Protein AF-A0A6G3ZRT0-F1 (afdb_monomer_lite)

Structure (mmCIF, N/CA/C/O backbone):
data_AF-A0A6G3ZRT0-F1
#
_entry.id   AF-A0A6G3ZRT0-F1
#
loop_
_atom_site.group_PDB
_atom_site.id
_atom_site.type_symbol
_atom_site.label_atom_id
_atom_site.label_alt_id
_atom_site.label_comp_id
_atom_site.label_asym_id
_atom_site.label_entity_id
_atom_site.label_seq_id
_atom_site.pdbx_PDB_ins_code
_atom_site.Cartn_x
_atom_site.Cartn_y
_atom_site.Cartn_z
_atom_site.occupancy
_atom_site.B_iso_or_equiv
_atom_site.auth_seq_id
_atom_site.auth_comp_id
_atom_site.auth_asym_id
_atom_site.auth_atom_id
_atom_site.pdbx_PDB_model_num
ATOM 1 N N . MET A 1 1 ? 12.211 -19.211 -20.580 1.00 50.47 1 MET A N 1
ATOM 2 C CA . MET A 1 1 ? 11.392 -18.268 -19.786 1.00 50.47 1 MET A CA 1
ATOM 3 C C . MET A 1 1 ? 12.109 -16.931 -19.785 1.00 50.47 1 MET A C 1
ATOM 5 O O . MET A 1 1 ? 13.283 -16.923 -19.439 1.00 50.47 1 MET A O 1
ATOM 9 N N . SER A 1 2 ? 11.483 -15.839 -20.235 1.00 54.81 2 SER A N 1
ATOM 10 C CA . SER A 1 2 ? 12.131 -14.523 -20.151 1.00 54.81 2 SER A CA 1
ATOM 11 C C . SER A 1 2 ? 12.051 -13.989 -18.718 1.00 54.81 2 SER A C 1
ATOM 13 O O . SER A 1 2 ? 11.064 -14.231 -18.024 1.00 54.81 2 SER A O 1
ATOM 15 N N . VAL A 1 3 ? 13.074 -13.249 -18.285 1.00 58.28 3 VAL A N 1
ATOM 16 C CA . VAL A 1 3 ? 13.159 -12.614 -16.952 1.00 58.28 3 VAL A CA 1
ATOM 17 C C . VAL A 1 3 ? 11.893 -11.804 -16.627 1.00 58.28 3 VAL A C 1
ATOM 19 O O . VAL A 1 3 ? 11.397 -11.826 -15.504 1.00 58.28 3 VAL A O 1
ATOM 22 N N . TYR A 1 4 ? 11.295 -11.186 -17.648 1.00 54.50 4 TYR A N 1
ATOM 23 C CA . TYR A 1 4 ? 10.030 -10.458 -17.561 1.00 54.50 4 TYR A CA 1
ATOM 24 C C . TYR A 1 4 ? 8.848 -11.324 -17.082 1.00 54.50 4 TYR A C 1
ATOM 26 O O . TYR A 1 4 ? 8.085 -10.911 -16.209 1.00 54.50 4 TYR A O 1
ATOM 34 N N . HIS A 1 5 ? 8.707 -12.549 -17.601 1.00 55.81 5 HIS A N 1
ATOM 35 C CA . HIS A 1 5 ? 7.620 -13.451 -17.196 1.00 55.81 5 HIS A CA 1
ATOM 36 C C . HIS A 1 5 ? 7.785 -13.918 -15.747 1.00 55.81 5 HIS A C 1
ATOM 38 O O . HIS A 1 5 ? 6.809 -13.981 -15.002 1.00 55.81 5 HIS A O 1
ATOM 44 N N . GLN A 1 6 ? 9.025 -14.169 -15.323 1.00 60.38 6 GLN A N 1
ATOM 45 C CA . GLN A 1 6 ? 9.326 -14.596 -13.959 1.00 60.38 6 GLN A CA 1
ATOM 46 C C . GLN A 1 6 ? 9.046 -13.485 -12.933 1.00 60.38 6 GLN A C 1
ATOM 48 O O . GLN A 1 6 ? 8.475 -13.750 -11.874 1.00 60.38 6 GLN A O 1
ATOM 53 N N . ASN A 1 7 ? 9.355 -12.229 -13.272 1.00 64.56 7 ASN A N 1
ATOM 54 C CA . ASN A 1 7 ? 9.045 -11.073 -12.427 1.00 64.56 7 ASN A CA 1
ATOM 55 C C . ASN A 1 7 ? 7.534 -10.849 -12.287 1.00 64.56 7 ASN A C 1
ATOM 57 O O . ASN A 1 7 ? 7.042 -10.623 -11.180 1.00 64.56 7 ASN A O 1
ATOM 61 N N . LYS A 1 8 ? 6.777 -10.999 -13.381 1.00 66.81 8 LYS A N 1
ATOM 62 C CA . LYS A 1 8 ? 5.315 -10.871 -13.367 1.00 66.81 8 LYS A CA 1
ATOM 63 C C . LYS A 1 8 ? 4.640 -11.944 -12.508 1.00 66.81 8 LYS A C 1
ATOM 65 O O . LYS A 1 8 ? 3.752 -11.630 -11.720 1.00 66.81 8 LYS A O 1
ATOM 70 N N . GLU A 1 9 ? 5.067 -13.202 -12.613 1.00 68.56 9 GLU A N 1
ATOM 71 C CA . GLU A 1 9 ? 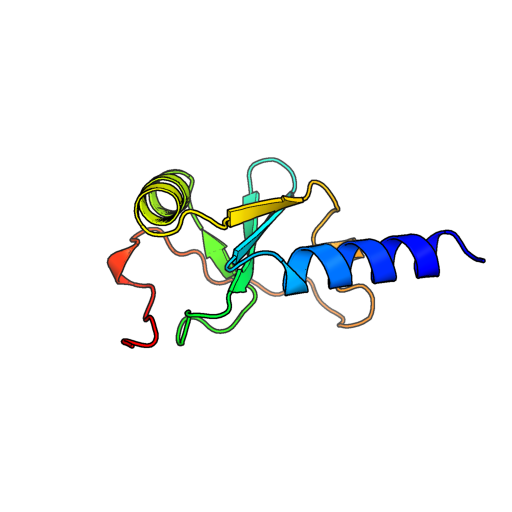4.527 -14.288 -11.784 1.00 68.56 9 GLU A CA 1
ATOM 72 C C . GLU A 1 9 ? 4.828 -14.101 -10.295 1.00 68.56 9 GLU A C 1
ATOM 74 O O . GLU A 1 9 ? 3.966 -14.347 -9.449 1.00 68.56 9 GLU A O 1
ATOM 79 N N . ASN A 1 10 ? 6.037 -13.648 -9.959 1.00 71.50 10 ASN A N 1
ATOM 80 C CA . ASN A 1 10 ? 6.408 -13.351 -8.578 1.00 71.50 10 ASN A CA 1
ATOM 81 C C . ASN A 1 10 ? 5.583 -12.188 -8.014 1.00 71.50 10 ASN A C 1
ATOM 83 O O . ASN A 1 10 ? 5.090 -12.276 -6.888 1.00 71.50 10 ASN A O 1
ATOM 87 N N . HIS A 1 11 ? 5.351 -11.148 -8.817 1.00 70.06 11 HIS A N 1
ATOM 88 C CA . HIS A 1 11 ? 4.499 -10.027 -8.436 1.00 70.06 11 HIS A CA 1
ATOM 89 C C . HIS A 1 11 ? 3.043 -10.458 -8.198 1.00 70.06 11 HIS A C 1
ATOM 91 O O . HIS A 1 11 ? 2.450 -10.118 -7.175 1.00 70.06 11 HIS A O 1
ATOM 97 N N . LEU A 1 12 ? 2.485 -11.293 -9.081 1.00 72.38 12 LEU A N 1
ATOM 98 C CA . LEU A 1 12 ? 1.148 -11.861 -8.898 1.00 72.38 12 LEU A CA 1
ATOM 99 C C . LEU A 1 12 ? 1.058 -12.687 -7.610 1.00 72.38 12 LEU A C 1
ATOM 101 O O . LEU A 1 12 ? 0.124 -12.509 -6.832 1.00 72.38 12 LEU A O 1
ATOM 105 N N . LYS A 1 13 ? 2.044 -13.549 -7.329 1.00 76.56 13 LYS A N 1
ATOM 106 C CA . LYS A 1 13 ? 2.091 -14.329 -6.077 1.00 76.56 13 LYS A CA 1
ATOM 107 C C . LYS A 1 13 ? 2.100 -13.429 -4.838 1.00 76.56 13 LYS A C 1
ATOM 109 O O . LYS A 1 13 ? 1.433 -13.759 -3.857 1.00 76.56 13 LYS A O 1
ATOM 114 N N . MET A 1 14 ? 2.814 -12.305 -4.886 1.00 78.44 14 MET A N 1
ATOM 115 C CA . MET A 1 14 ? 2.859 -11.320 -3.804 1.00 78.44 14 MET A CA 1
ATOM 116 C C . MET A 1 14 ? 1.497 -10.638 -3.600 1.00 78.44 14 MET A C 1
ATOM 118 O O . MET A 1 14 ? 1.014 -10.572 -2.471 1.00 78.44 14 MET A O 1
ATOM 122 N N . ILE A 1 15 ? 0.825 -10.227 -4.681 1.00 79.94 15 ILE A N 1
ATOM 123 C CA . ILE A 1 15 ? -0.544 -9.681 -4.636 1.00 79.94 15 ILE A CA 1
ATOM 124 C C . ILE A 1 15 ? -1.532 -10.694 -4.040 1.00 79.94 15 ILE A C 1
ATOM 126 O O . ILE A 1 15 ? -2.345 -10.358 -3.181 1.00 79.94 15 ILE A O 1
ATOM 130 N N . TYR A 1 16 ? -1.466 -11.960 -4.459 1.00 75.75 16 TYR A N 1
ATOM 131 C CA . TYR A 1 16 ? -2.406 -12.974 -3.979 1.00 75.75 16 TYR A CA 1
ATOM 132 C C . TYR A 1 16 ? -2.255 -13.262 -2.482 1.00 75.75 16 TYR A C 1
ATOM 134 O O . TYR A 1 16 ? -3.265 -13.449 -1.796 1.00 75.75 16 TYR A O 1
ATOM 142 N N . ARG A 1 17 ? -1.025 -13.282 -1.959 1.00 82.75 17 ARG A N 1
ATOM 143 C CA . ARG A 1 17 ? -0.743 -13.635 -0.557 1.00 82.75 17 ARG A CA 1
ATOM 144 C C . ARG A 1 17 ? -1.018 -12.498 0.422 1.00 82.75 17 ARG A C 1
ATOM 146 O O . ARG A 1 17 ? -1.476 -12.763 1.533 1.00 82.75 17 ARG A O 1
ATOM 153 N N . ASN A 1 18 ? -0.797 -11.259 -0.002 1.00 85.75 18 ASN A N 1
ATOM 154 C CA . ASN A 1 18 ? -0.871 -10.098 0.875 1.00 85.75 18 ASN A CA 1
ATOM 155 C C . ASN A 1 18 ? -2.221 -9.383 0.772 1.00 85.75 18 ASN A C 1
ATOM 157 O O . ASN A 1 18 ? -2.945 -9.512 -0.215 1.00 85.75 18 ASN A O 1
ATOM 161 N N . ASN A 1 19 ? -2.607 -8.681 1.832 1.00 87.75 19 ASN A N 1
ATOM 162 C CA . ASN A 1 19 ? -3.768 -7.794 1.811 1.00 87.75 19 ASN A CA 1
ATOM 163 C C . ASN A 1 19 ? -3.411 -6.452 1.185 1.00 87.75 19 ASN A C 1
ATOM 165 O O . ASN A 1 19 ? -4.269 -5.848 0.547 1.00 87.75 19 ASN A O 1
ATOM 169 N N . VAL A 1 20 ? -2.160 -6.021 1.356 1.00 90.06 20 VAL A N 1
ATOM 170 C CA . VAL A 1 20 ? -1.626 -4.766 0.834 1.00 90.06 20 VAL A CA 1
ATOM 171 C C . VAL A 1 20 ? -0.226 -5.016 0.284 1.00 90.06 20 VAL A C 1
ATOM 173 O O . VAL A 1 20 ? 0.565 -5.727 0.902 1.00 90.06 20 VAL A O 1
ATOM 176 N N . VAL A 1 21 ? 0.078 -4.432 -0.872 1.00 90.50 21 VAL A N 1
ATOM 177 C CA . VAL A 1 21 ? 1.435 -4.398 -1.427 1.00 90.50 21 VAL A CA 1
ATOM 178 C C . VAL A 1 21 ? 1.825 -2.949 -1.650 1.00 90.50 21 VAL A C 1
ATOM 180 O O . VAL A 1 21 ? 1.084 -2.189 -2.283 1.00 90.50 21 VAL A O 1
ATOM 183 N N . ILE A 1 22 ? 3.004 -2.593 -1.152 1.00 91.19 22 ILE A N 1
ATOM 184 C CA . ILE A 1 22 ? 3.573 -1.255 -1.257 1.00 91.19 22 ILE A CA 1
ATOM 185 C C . ILE A 1 22 ? 4.854 -1.336 -2.078 1.00 91.19 22 ILE A C 1
ATOM 187 O O . ILE A 1 22 ? 5.766 -2.088 -1.747 1.00 91.19 22 ILE A O 1
ATOM 191 N N . ALA A 1 23 ? 4.927 -0.566 -3.155 1.00 90.69 23 ALA A N 1
ATOM 192 C CA . ALA A 1 23 ? 6.156 -0.341 -3.893 1.00 90.69 23 ALA A CA 1
ATOM 193 C C . ALA A 1 23 ? 6.938 0.797 -3.235 1.00 90.69 23 ALA A C 1
ATOM 195 O O . ALA A 1 23 ? 6.416 1.901 -3.067 1.00 90.69 23 ALA A O 1
ATOM 196 N N . LYS A 1 24 ? 8.187 0.522 -2.862 1.00 89.81 24 LYS A N 1
ATOM 197 C CA . LYS A 1 24 ? 9.127 1.526 -2.375 1.00 89.81 24 LYS A CA 1
ATOM 198 C C . LYS A 1 24 ? 9.992 2.002 -3.539 1.00 89.81 24 LYS A C 1
ATOM 200 O O . LYS A 1 24 ? 10.811 1.241 -4.047 1.00 89.81 24 LYS A O 1
ATOM 205 N N . ASP A 1 25 ? 9.808 3.257 -3.936 1.00 84.62 25 ASP A N 1
ATOM 206 C CA . ASP A 1 25 ? 10.545 3.906 -5.025 1.00 84.62 25 ASP A CA 1
ATOM 207 C C . ASP A 1 25 ? 11.314 5.109 -4.458 1.00 84.62 25 ASP A C 1
ATOM 209 O O . ASP A 1 25 ? 10.766 6.198 -4.269 1.00 84.62 25 ASP A O 1
ATOM 213 N N . GLY A 1 26 ? 12.570 4.874 -4.065 1.00 85.81 26 GLY A N 1
ATOM 214 C CA . GLY A 1 26 ? 13.339 5.816 -3.247 1.00 85.81 26 GLY A CA 1
ATOM 215 C C . GLY A 1 26 ? 12.704 6.009 -1.865 1.00 85.81 26 GLY A C 1
ATOM 216 O O . GLY A 1 26 ? 12.543 5.044 -1.110 1.00 85.81 26 GLY A O 1
ATOM 217 N N . ASP A 1 27 ? 12.332 7.251 -1.552 1.00 87.12 27 ASP A N 1
ATOM 218 C CA . ASP A 1 27 ? 11.635 7.618 -0.309 1.00 87.12 27 ASP A CA 1
ATOM 219 C C . ASP A 1 27 ? 10.106 7.517 -0.418 1.00 87.12 27 ASP A C 1
ATOM 221 O O . ASP A 1 27 ? 9.400 7.642 0.583 1.00 87.12 27 ASP A O 1
ATOM 225 N N . ARG A 1 28 ? 9.580 7.263 -1.621 1.00 89.62 28 ARG A N 1
ATOM 226 C CA . ARG A 1 28 ? 8.139 7.205 -1.873 1.00 89.62 28 ARG A CA 1
ATOM 227 C C . ARG A 1 28 ? 7.594 5.827 -1.527 1.00 89.62 28 ARG A C 1
ATOM 229 O O . ARG A 1 28 ? 8.169 4.805 -1.911 1.00 89.62 28 ARG A O 1
ATOM 236 N N . LEU A 1 29 ? 6.451 5.803 -0.846 1.00 93.38 29 LEU A N 1
ATOM 237 C CA . LEU A 1 29 ? 5.702 4.587 -0.537 1.00 93.38 29 LEU A CA 1
ATOM 238 C C . LEU 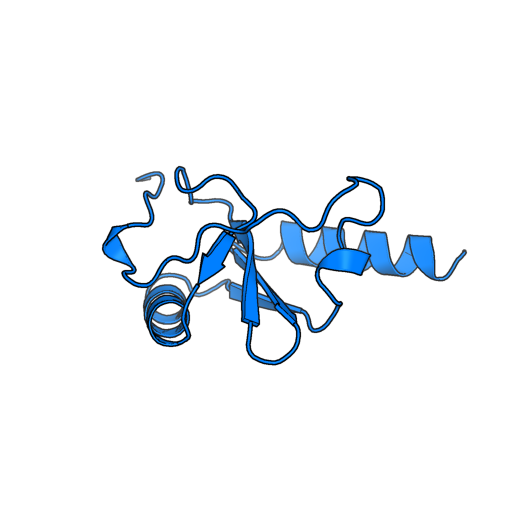A 1 29 ? 4.408 4.590 -1.343 1.00 93.38 29 LEU A C 1
ATOM 240 O O . LEU A 1 29 ? 3.492 5.358 -1.068 1.00 93.38 29 LEU A O 1
ATOM 244 N N . ILE A 1 30 ? 4.336 3.729 -2.352 1.00 92.00 30 ILE A N 1
ATOM 245 C CA . ILE A 1 30 ? 3.217 3.689 -3.290 1.00 92.00 30 ILE A CA 1
ATOM 246 C C . ILE A 1 30 ? 2.419 2.418 -3.047 1.00 92.00 30 ILE A C 1
ATOM 248 O O . ILE A 1 30 ? 2.910 1.310 -3.241 1.00 92.00 30 ILE A O 1
ATOM 252 N N . VAL A 1 31 ? 1.162 2.560 -2.653 1.00 91.62 31 VAL A N 1
ATOM 253 C CA . VAL A 1 31 ? 0.238 1.439 -2.516 1.00 91.62 31 VAL A CA 1
ATOM 254 C C . VAL A 1 31 ? -0.186 1.009 -3.914 1.00 91.62 31 VAL A C 1
ATOM 256 O O . VAL A 1 31 ? -0.902 1.720 -4.620 1.00 91.62 31 VAL A O 1
ATOM 259 N N . VAL A 1 32 ? 0.274 -0.171 -4.320 1.00 88.56 32 VAL A N 1
ATOM 260 C CA . VAL A 1 32 ? 0.013 -0.744 -5.650 1.00 88.56 32 VAL A CA 1
ATOM 261 C C . VAL A 1 32 ? -1.079 -1.806 -5.612 1.00 88.56 32 VAL A C 1
ATOM 263 O O . VAL A 1 32 ? -1.694 -2.115 -6.630 1.00 88.56 32 VAL A O 1
ATOM 266 N N . HIS A 1 33 ? -1.354 -2.345 -4.425 1.00 89.31 33 HIS A N 1
ATOM 267 C CA . HIS A 1 33 ? -2.438 -3.284 -4.192 1.00 89.31 33 HIS A CA 1
ATOM 268 C C . HIS A 1 33 ? -3.015 -3.104 -2.791 1.00 89.31 33 HIS A C 1
ATOM 270 O O . HIS A 1 33 ? -2.269 -2.987 -1.824 1.00 89.31 33 HIS A O 1
ATOM 276 N N . SER A 1 34 ? -4.340 -3.163 -2.682 1.00 90.31 34 SER A N 1
ATOM 277 C CA . SER A 1 34 ? -5.059 -3.333 -1.423 1.00 90.31 34 SER A CA 1
ATOM 278 C C . SER A 1 34 ? -6.368 -4.076 -1.682 1.00 90.31 34 SER A C 1
ATOM 280 O O . SER A 1 34 ? -7.143 -3.685 -2.553 1.00 90.31 34 SER A O 1
ATOM 282 N N . LYS A 1 35 ? -6.637 -5.144 -0.925 1.00 88.25 35 LYS A N 1
ATOM 283 C CA . LYS A 1 35 ? -7.890 -5.919 -1.030 1.00 88.25 35 LYS A CA 1
ATOM 284 C C . LYS A 1 35 ? -9.080 -5.226 -0.375 1.00 88.25 35 LYS A C 1
ATOM 286 O O . LYS A 1 35 ? -10.226 -5.508 -0.721 1.00 88.25 35 LYS A O 1
ATOM 291 N N . ARG A 1 36 ? -8.801 -4.383 0.620 1.00 87.19 36 ARG A N 1
ATOM 292 C CA . ARG A 1 36 ? -9.808 -3.820 1.525 1.00 87.19 36 ARG A CA 1
ATOM 293 C C . ARG A 1 36 ? -10.063 -2.343 1.272 1.00 87.19 36 ARG A C 1
ATOM 295 O O . ARG A 1 36 ? -11.081 -1.856 1.728 1.00 87.19 36 ARG A O 1
ATOM 302 N N . THR A 1 37 ? -9.196 -1.638 0.554 1.00 88.50 37 THR A N 1
ATOM 303 C CA . THR A 1 37 ? -9.389 -0.209 0.273 1.00 88.50 37 THR A CA 1
ATOM 304 C C . THR A 1 37 ? -10.462 -0.000 -0.799 1.00 88.50 37 THR A C 1
ATOM 306 O O . THR A 1 37 ? -10.462 -0.673 -1.829 1.00 88.50 37 THR A O 1
ATOM 309 N N . ILE A 1 38 ? -11.379 0.931 -0.541 1.00 85.88 38 ILE A N 1
ATOM 310 C CA . ILE A 1 38 ? -12.391 1.441 -1.475 1.00 85.88 38 ILE A CA 1
ATOM 311 C C . ILE A 1 38 ? -11.889 2.742 -2.105 1.00 85.88 38 ILE A C 1
ATOM 313 O O . ILE A 1 38 ? -11.960 2.899 -3.325 1.00 85.88 38 ILE A O 1
ATOM 317 N N . LYS A 1 39 ? -11.368 3.659 -1.277 1.00 87.00 39 LYS A N 1
ATOM 318 C CA . LYS A 1 39 ? -10.798 4.943 -1.697 1.00 87.00 39 LYS A CA 1
ATOM 319 C C . LYS A 1 39 ? -9.518 5.260 -0.911 1.00 87.00 39 LYS A C 1
ATOM 321 O O . LYS A 1 39 ? -9.439 4.878 0.254 1.00 87.00 39 LYS A O 1
ATOM 326 N N . PRO A 1 40 ? -8.550 5.971 -1.510 1.00 84.75 40 PRO A N 1
ATOM 327 C CA . PRO A 1 40 ? -8.519 6.393 -2.915 1.00 84.75 40 PRO A CA 1
ATOM 328 C C . PRO A 1 40 ? -8.371 5.202 -3.880 1.00 84.75 40 PRO A C 1
ATOM 330 O O . PRO A 1 40 ? -8.076 4.076 -3.474 1.00 84.75 40 PRO A O 1
ATOM 333 N N . LEU A 1 41 ? -8.623 5.445 -5.170 1.00 86.06 41 LEU A N 1
ATOM 334 C CA . LEU A 1 41 ? -8.388 4.435 -6.201 1.00 86.06 41 LEU A CA 1
ATOM 335 C C . LEU A 1 41 ? -6.888 4.155 -6.314 1.00 86.06 41 LEU A C 1
ATOM 337 O O . LEU A 1 41 ? -6.070 5.071 -6.291 1.00 86.06 41 LEU A O 1
ATOM 341 N N . LEU A 1 42 ? -6.539 2.878 -6.454 1.00 86.25 42 LEU A N 1
ATOM 342 C CA . LEU A 1 42 ? -5.158 2.457 -6.655 1.00 86.25 42 LEU A CA 1
ATOM 343 C C . LEU A 1 42 ? -4.644 2.889 -8.042 1.00 86.25 42 LEU A C 1
ATOM 345 O O . LEU A 1 42 ? -5.411 2.863 -9.011 1.00 86.25 42 LEU A O 1
ATOM 349 N N . PRO A 1 43 ? -3.340 3.172 -8.178 1.00 89.50 43 PRO A N 1
ATOM 350 C CA . PRO A 1 43 ? -2.349 3.303 -7.109 1.00 89.50 43 PRO A CA 1
ATOM 351 C C . PRO A 1 43 ? -2.361 4.702 -6.475 1.00 89.50 43 PRO A C 1
ATOM 353 O O . PRO A 1 43 ? -2.765 5.676 -7.108 1.00 89.50 43 PRO A O 1
ATOM 356 N N . PHE A 1 44 ? -1.874 4.805 -5.238 1.00 91.12 44 PHE A N 1
ATOM 357 C CA . PHE A 1 44 ? -1.726 6.077 -4.521 1.00 91.12 44 PHE A CA 1
ATOM 358 C C . PHE A 1 44 ? -0.491 6.060 -3.620 1.00 91.12 44 PHE A C 1
ATOM 360 O O . PHE A 1 44 ? 0.011 4.997 -3.262 1.00 91.12 44 PHE A O 1
ATOM 367 N N . GLU A 1 45 ? 0.014 7.235 -3.274 1.00 93.25 45 GLU A N 1
ATOM 368 C CA . GLU A 1 45 ? 1.164 7.398 -2.392 1.00 93.25 45 GLU A CA 1
ATOM 369 C C . GLU A 1 45 ? 0.703 7.607 -0.948 1.00 93.25 45 GLU A C 1
ATOM 371 O O . GLU A 1 45 ? -0.344 8.203 -0.698 1.00 93.25 45 GLU A O 1
ATOM 376 N N . ILE A 1 46 ? 1.473 7.100 0.008 1.00 95.12 46 ILE A N 1
ATOM 377 C CA . ILE A 1 46 ? 1.230 7.272 1.440 1.00 95.12 46 ILE A CA 1
ATOM 378 C C . ILE A 1 46 ? 2.485 7.801 2.123 1.00 95.12 46 ILE A C 1
ATOM 380 O O . ILE A 1 46 ? 3.605 7.504 1.704 1.00 95.12 46 ILE A O 1
ATOM 384 N N . THR A 1 47 ? 2.314 8.543 3.212 1.00 95.75 47 THR A N 1
ATOM 385 C CA . THR A 1 47 ? 3.453 8.886 4.069 1.00 95.75 47 THR A CA 1
ATOM 386 C C . THR A 1 47 ? 3.882 7.698 4.928 1.00 95.75 47 THR A C 1
ATOM 388 O O . THR A 1 47 ? 3.187 6.681 5.051 1.00 95.75 47 THR A O 1
ATOM 391 N N . 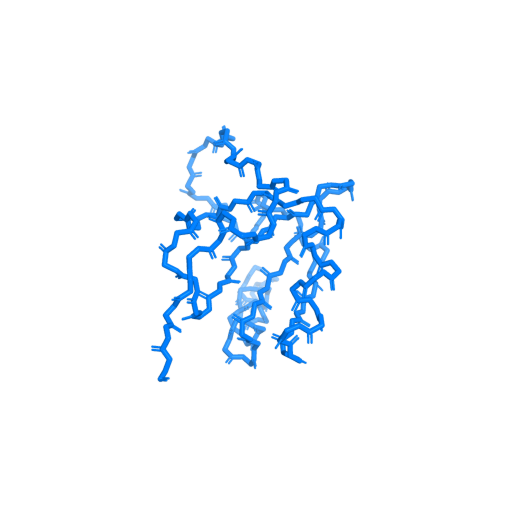LYS A 1 48 ? 5.046 7.829 5.569 1.00 94.19 48 LYS A N 1
ATOM 392 C CA . LYS A 1 48 ? 5.558 6.822 6.501 1.00 94.19 48 LYS A CA 1
ATOM 393 C C . LYS A 1 48 ? 4.618 6.626 7.695 1.00 94.19 48 LYS A C 1
ATOM 395 O O . LYS A 1 48 ? 4.415 5.498 8.130 1.00 94.19 48 LYS A O 1
ATOM 400 N N . GLU A 1 49 ? 4.009 7.698 8.191 1.00 95.19 49 GLU A N 1
ATOM 401 C CA . GLU A 1 49 ? 3.070 7.661 9.314 1.00 95.19 49 GLU A CA 1
ATOM 402 C C . GLU A 1 49 ? 1.814 6.858 8.955 1.00 95.19 49 GLU A C 1
ATOM 404 O O . GLU A 1 49 ? 1.367 6.020 9.740 1.00 95.19 49 GLU A O 1
ATOM 409 N N . VAL A 1 50 ? 1.272 7.064 7.749 1.00 95.12 50 VAL A N 1
ATOM 410 C CA . VAL A 1 50 ? 0.132 6.296 7.225 1.00 95.12 50 VAL A CA 1
ATOM 411 C C . VAL A 1 50 ? 0.504 4.822 7.068 1.00 95.12 50 VAL A C 1
ATOM 413 O O . VAL A 1 50 ? -0.272 3.947 7.454 1.00 95.12 50 VAL A O 1
ATOM 416 N N . PHE A 1 51 ? 1.710 4.528 6.571 1.00 94.69 51 PHE A N 1
ATOM 417 C CA . PHE A 1 51 ? 2.217 3.158 6.490 1.00 94.69 51 PHE A CA 1
ATOM 418 C C . PHE A 1 51 ? 2.305 2.484 7.867 1.00 94.69 51 PHE A C 1
ATOM 420 O O . PHE A 1 51 ? 1.837 1.357 8.031 1.00 94.69 51 PHE A O 1
ATOM 427 N N . GLU A 1 52 ? 2.860 3.164 8.872 1.00 94.00 52 GLU A N 1
ATOM 428 C CA . GLU A 1 52 ? 2.983 2.624 10.229 1.00 94.00 52 GLU A CA 1
ATOM 429 C C . GLU A 1 52 ? 1.616 2.335 10.863 1.00 94.00 52 GLU A C 1
ATOM 431 O O . GLU A 1 52 ? 1.445 1.299 11.509 1.00 94.00 52 GLU A O 1
ATOM 436 N N . GLN A 1 53 ? 0.627 3.209 10.653 1.00 94.06 53 GLN A N 1
ATOM 437 C CA . GLN A 1 53 ? -0.748 2.979 11.105 1.00 94.06 53 GLN A CA 1
ATOM 438 C C . GLN A 1 53 ? -1.386 1.785 10.393 1.00 94.06 53 GLN A C 1
ATOM 440 O O . GLN A 1 53 ? -1.993 0.925 11.039 1.00 94.06 53 GLN A O 1
ATOM 445 N N . TRP A 1 54 ? -1.185 1.672 9.079 1.00 92.50 54 TRP A N 1
ATOM 446 C CA . TRP A 1 54 ? -1.698 0.543 8.314 1.00 92.50 54 TRP A CA 1
ATOM 447 C C . TRP A 1 54 ? -1.089 -0.777 8.784 1.00 92.50 54 TRP A C 1
ATOM 449 O O . TRP A 1 54 ? -1.819 -1.740 9.006 1.00 92.50 54 TRP A O 1
ATOM 459 N N . ASN A 1 55 ? 0.222 -0.809 9.021 1.00 91.25 55 ASN A N 1
ATOM 460 C CA . ASN A 1 55 ? 0.935 -1.998 9.489 1.00 91.25 55 ASN A CA 1
ATOM 461 C C . ASN A 1 55 ? 0.484 -2.459 10.887 1.00 91.25 55 ASN A C 1
ATOM 463 O O . ASN A 1 55 ? 0.591 -3.636 11.220 1.00 91.25 55 ASN A O 1
ATOM 467 N N . ARG A 1 56 ? -0.057 -1.551 11.712 1.00 91.31 56 ARG A N 1
ATOM 468 C CA . ARG A 1 56 ? -0.704 -1.913 12.988 1.00 91.31 56 ARG A CA 1
ATOM 469 C C . ARG A 1 56 ? -2.106 -2.492 12.789 1.00 91.31 56 ARG A C 1
ATOM 471 O O . ARG A 1 56 ? -2.527 -3.332 13.578 1.00 91.31 56 ARG A O 1
ATOM 478 N N . ARG A 1 57 ? -2.832 -2.042 11.761 1.00 87.44 57 ARG A N 1
ATOM 479 C CA . ARG A 1 57 ? -4.194 -2.499 11.446 1.00 87.44 57 ARG A CA 1
ATOM 480 C C . ARG A 1 57 ? -4.221 -3.830 10.692 1.00 87.44 57 ARG A C 1
ATOM 482 O O . ARG A 1 57 ? -5.112 -4.642 10.933 1.00 87.44 57 ARG A O 1
ATOM 489 N N . ASP A 1 58 ? -3.305 -4.041 9.748 1.00 86.56 58 ASP A N 1
ATOM 490 C CA . ASP A 1 58 ? -3.276 -5.216 8.874 1.00 86.56 58 ASP A CA 1
ATOM 491 C C . ASP A 1 58 ? -1.934 -5.946 8.989 1.00 86.56 58 ASP A C 1
ATOM 493 O O . ASP A 1 58 ? -0.874 -5.359 8.811 1.00 86.56 58 ASP A O 1
ATOM 497 N N . SER A 1 59 ? -1.985 -7.247 9.272 1.00 85.00 59 SER A N 1
ATOM 498 C CA . SER A 1 59 ? -0.797 -8.085 9.461 1.00 85.00 59 SER A CA 1
ATOM 499 C C . SER A 1 59 ? -0.231 -8.659 8.161 1.00 85.00 59 SER A C 1
ATOM 501 O O . SER A 1 59 ? 0.803 -9.322 8.191 1.00 85.00 59 SER A O 1
ATOM 503 N N . ARG A 1 60 ? -0.901 -8.451 7.018 1.00 89.31 60 ARG A N 1
ATOM 504 C CA . ARG A 1 60 ? -0.482 -8.975 5.706 1.00 89.31 60 ARG A CA 1
ATOM 505 C C . ARG A 1 60 ? -0.145 -7.843 4.744 1.00 89.31 60 ARG A C 1
ATOM 507 O O . ARG A 1 60 ? -0.745 -7.733 3.671 1.00 89.31 60 ARG A O 1
ATOM 514 N N . ILE A 1 61 ? 0.798 -7.004 5.149 1.00 90.88 61 ILE A N 1
ATOM 515 C CA . ILE A 1 61 ? 1.375 -5.957 4.307 1.00 90.88 61 ILE A CA 1
ATOM 516 C C . ILE A 1 61 ? 2.765 -6.398 3.869 1.00 90.88 61 ILE A C 1
ATOM 518 O O . ILE A 1 61 ? 3.538 -6.902 4.680 1.00 90.88 61 ILE A O 1
ATOM 522 N N . ASP A 1 62 ? 3.074 -6.198 2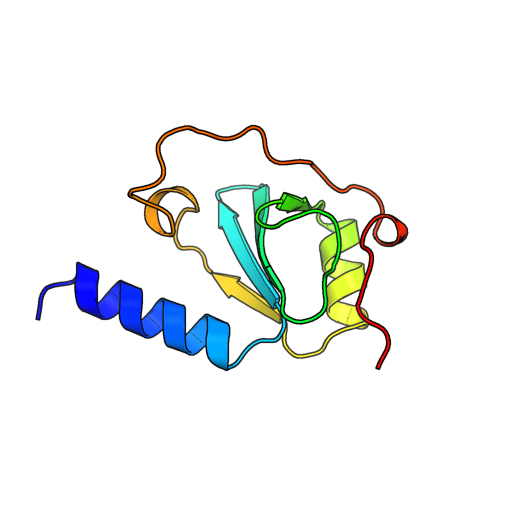.593 1.00 90.69 62 ASP A N 1
ATOM 523 C CA . ASP A 1 62 ? 4.379 -6.528 2.027 1.00 90.69 62 ASP A CA 1
ATOM 524 C C . ASP A 1 62 ? 4.938 -5.360 1.216 1.00 90.69 62 ASP A C 1
ATOM 526 O O . ASP A 1 62 ? 4.184 -4.561 0.644 1.00 90.69 62 ASP A O 1
ATOM 530 N N . ILE A 1 63 ? 6.266 -5.260 1.180 1.00 89.44 63 ILE A N 1
ATOM 531 C CA . ILE A 1 63 ? 6.987 -4.189 0.494 1.00 89.44 63 ILE A CA 1
ATOM 532 C C . ILE A 1 63 ? 7.798 -4.787 -0.646 1.00 89.44 63 ILE A C 1
ATOM 534 O O . ILE A 1 63 ? 8.620 -5.680 -0.450 1.00 89.44 63 ILE A O 1
ATOM 538 N N . THR A 1 64 ? 7.625 -4.226 -1.837 1.00 86.50 64 THR A N 1
ATOM 539 C CA . THR A 1 64 ? 8.481 -4.505 -2.985 1.00 86.50 64 THR A CA 1
ATOM 540 C C . THR A 1 64 ? 9.394 -3.325 -3.279 1.00 86.50 64 THR A C 1
ATOM 542 O O . THR A 1 64 ? 8.989 -2.169 -3.200 1.00 86.50 64 THR A O 1
ATOM 545 N N . TYR A 1 65 ? 10.638 -3.632 -3.636 1.00 85.06 65 TYR A N 1
ATOM 546 C CA . TYR A 1 65 ? 11.627 -2.659 -4.108 1.00 85.06 65 TYR A CA 1
ATOM 547 C C . TYR A 1 65 ? 11.659 -2.573 -5.635 1.00 85.06 65 TYR A C 1
ATOM 549 O O . TYR A 1 65 ? 12.506 -1.886 -6.199 1.00 85.06 65 TYR A O 1
ATOM 557 N N . THR A 1 66 ? 10.773 -3.305 -6.318 1.00 80.62 66 THR A N 1
ATOM 558 C CA . THR A 1 66 ? 10.603 -3.152 -7.757 1.00 80.62 66 THR A CA 1
ATOM 559 C C . THR A 1 66 ? 10.052 -1.752 -8.027 1.00 80.62 66 THR A C 1
ATOM 561 O O . THR A 1 66 ? 9.002 -1.411 -7.467 1.00 80.62 66 THR A O 1
ATOM 564 N N . PRO A 1 67 ? 10.726 -0.941 -8.863 1.00 74.69 67 PRO A N 1
ATOM 565 C CA . PRO A 1 67 ? 10.276 0.406 -9.171 1.00 74.69 67 PRO A CA 1
ATOM 566 C C . PRO A 1 67 ? 8.832 0.411 -9.667 1.00 74.69 67 PRO A C 1
ATOM 568 O O . PRO A 1 67 ? 8.439 -0.426 -10.481 1.00 74.69 67 PRO A O 1
ATOM 571 N N . TYR A 1 68 ? 8.042 1.387 -9.218 1.00 75.06 68 TYR A N 1
ATOM 572 C CA . TYR A 1 68 ? 6.626 1.487 -9.582 1.00 75.06 68 TYR A CA 1
ATOM 573 C C . TYR A 1 68 ? 6.416 1.487 -11.107 1.00 75.06 68 TYR A C 1
ATOM 575 O O . TYR A 1 68 ? 5.502 0.838 -11.608 1.00 75.06 68 TYR A O 1
ATOM 583 N N . LYS A 1 69 ? 7.308 2.142 -11.860 1.00 74.25 69 LYS A N 1
ATOM 584 C CA . LYS A 1 69 ? 7.266 2.149 -13.331 1.00 74.25 69 LYS A CA 1
ATOM 585 C C . LYS A 1 69 ? 7.391 0.748 -13.935 1.00 74.25 69 LYS A C 1
ATOM 587 O O . LYS A 1 69 ? 6.671 0.439 -14.872 1.00 74.25 69 LYS A O 1
ATOM 592 N N . GLU A 1 70 ? 8.233 -0.109 -13.366 1.00 73.06 70 GLU A N 1
ATOM 593 C CA . GLU A 1 70 ? 8.420 -1.485 -13.843 1.00 73.06 70 GLU A CA 1
ATOM 594 C C . GLU A 1 70 ? 7.235 -2.393 -13.487 1.00 73.06 70 GLU A C 1
ATOM 596 O O . GLU A 1 70 ? 6.949 -3.353 -14.200 1.00 73.06 70 GLU A O 1
ATOM 601 N N . LEU A 1 71 ? 6.510 -2.082 -12.406 1.00 69.44 71 LEU A N 1
ATOM 602 C CA . LEU A 1 71 ? 5.299 -2.812 -12.018 1.00 69.44 71 LEU A CA 1
ATOM 603 C C . LEU A 1 71 ? 4.122 -2.565 -12.972 1.00 69.44 71 LEU A C 1
ATOM 605 O O . LEU A 1 71 ? 3.268 -3.439 -13.123 1.00 69.44 71 LEU A O 1
ATOM 609 N N . PHE A 1 72 ? 4.076 -1.397 -13.617 1.00 67.88 72 PHE A N 1
ATOM 610 C CA . PHE A 1 72 ? 2.955 -0.960 -14.459 1.00 67.88 72 PHE A CA 1
ATOM 611 C C . PHE A 1 72 ? 3.356 -0.634 -15.906 1.00 67.88 72 PHE A C 1
ATOM 613 O O . PHE A 1 72 ? 2.580 0.003 -16.627 1.00 67.88 72 PHE A O 1
ATOM 620 N N . ASP A 1 73 ? 4.538 -1.080 -16.340 1.00 56.38 73 ASP A N 1
ATOM 621 C CA . ASP A 1 73 ? 5.100 -0.794 -17.661 1.00 56.38 73 ASP A CA 1
ATOM 622 C C . ASP A 1 73 ? 4.119 -1.245 -18.762 1.00 56.38 73 ASP A C 1
ATOM 624 O O . ASP A 1 73 ? 3.849 -2.435 -18.950 1.00 56.38 73 ASP A O 1
ATOM 628 N N . GLY A 1 74 ? 3.496 -0.265 -19.424 1.00 50.53 74 GLY A N 1
ATOM 629 C CA . GLY A 1 74 ? 2.384 -0.456 -20.365 1.00 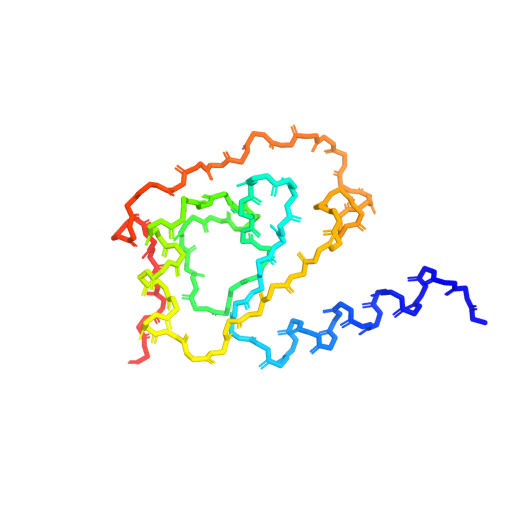50.53 74 GLY A CA 1
ATOM 630 C C . GLY A 1 74 ? 1.205 0.504 -20.166 1.00 50.53 74 GLY A C 1
ATOM 631 O O . GLY A 1 74 ? 0.431 0.715 -21.098 1.00 50.53 74 GLY A O 1
ATOM 632 N N . ILE A 1 75 ? 1.082 1.145 -19.000 1.00 52.84 75 ILE A N 1
ATOM 633 C CA . ILE A 1 75 ? 0.096 2.209 -18.769 1.00 52.84 75 ILE A CA 1
ATOM 634 C C . ILE A 1 75 ? 0.846 3.540 -18.784 1.00 52.84 75 ILE A C 1
ATOM 636 O O . ILE A 1 75 ? 1.405 3.968 -17.780 1.00 52.84 75 ILE A O 1
ATOM 640 N N . GLY A 1 76 ? 0.911 4.160 -19.963 1.00 43.12 76 GLY A N 1
ATOM 641 C CA . GLY A 1 76 ? 1.641 5.405 -20.186 1.00 43.12 76 GLY A CA 1
ATOM 642 C C . GLY A 1 76 ? 1.323 6.497 -19.158 1.00 43.12 76 GLY A C 1
ATOM 643 O O . GLY A 1 76 ? 0.169 6.714 -18.783 1.00 43.12 76 GLY A O 1
ATOM 644 N N . GLY A 1 77 ? 2.377 7.209 -18.758 1.00 49.75 77 GLY A N 1
ATOM 645 C CA . GLY A 1 77 ? 2.303 8.436 -17.976 1.00 49.75 77 GLY A CA 1
ATOM 646 C C . GLY A 1 77 ? 2.645 8.241 -16.504 1.00 49.75 77 GLY A C 1
ATOM 647 O O . GLY A 1 77 ? 2.005 7.482 -15.782 1.00 49.75 77 GLY A O 1
ATOM 648 N N . GLN A 1 78 ? 3.646 8.993 -16.054 1.00 54.88 78 GLN A N 1
ATOM 649 C CA . GLN A 1 78 ? 3.843 9.354 -14.657 1.00 54.88 78 GLN A CA 1
ATOM 650 C C . GLN A 1 78 ? 2.545 10.026 -14.183 1.00 54.88 78 GLN A C 1
ATOM 652 O O . GLN A 1 78 ? 2.312 11.195 -14.461 1.00 54.88 78 GLN A O 1
ATOM 657 N N . ARG A 1 79 ? 1.635 9.245 -13.595 1.00 64.75 79 ARG A N 1
ATOM 658 C CA . ARG A 1 79 ? 0.402 9.778 -13.019 1.00 64.75 79 ARG A CA 1
ATOM 659 C C . ARG A 1 79 ? 0.782 10.504 -11.740 1.00 64.75 79 ARG A C 1
ATOM 661 O O . ARG A 1 79 ? 1.512 9.937 -10.926 1.00 64.75 79 ARG A O 1
ATOM 668 N N . ASP A 1 80 ? 0.284 11.721 -11.571 1.00 74.38 80 ASP A N 1
ATOM 669 C CA . ASP A 1 80 ? 0.301 12.384 -10.273 1.00 74.38 80 ASP A CA 1
ATOM 670 C C . ASP A 1 80 ? -0.516 11.512 -9.317 1.00 74.38 80 ASP A C 1
ATOM 672 O O . ASP A 1 80 ? -1.740 11.407 -9.420 1.00 74.38 80 ASP A O 1
ATOM 676 N N . LEU A 1 81 ? 0.189 10.771 -8.463 1.00 86.06 81 LEU A N 1
ATOM 677 C CA . LEU A 1 81 ? -0.437 9.921 -7.465 1.00 86.06 81 LEU A CA 1
ATOM 678 C C . LEU A 1 81 ? -1.001 10.822 -6.374 1.00 86.06 81 LEU A C 1
ATOM 680 O O . LEU A 1 81 ? -0.333 11.747 -5.914 1.00 86.06 81 LEU A O 1
ATOM 684 N N . ILE A 1 82 ? -2.222 10.526 -5.937 1.00 91.00 82 ILE A N 1
ATOM 685 C CA . ILE A 1 82 ? -2.777 11.157 -4.742 1.00 91.00 82 ILE A CA 1
ATOM 686 C C . ILE A 1 82 ? -1.880 10.763 -3.569 1.00 91.00 82 ILE A C 1
ATOM 688 O O . ILE A 1 82 ? -1.602 9.578 -3.385 1.00 91.00 82 ILE A O 1
ATOM 692 N N . ILE A 1 83 ? -1.427 11.752 -2.802 1.00 93.75 83 ILE A N 1
ATOM 693 C CA . ILE A 1 83 ? -0.638 11.532 -1.592 1.00 93.75 83 ILE A CA 1
ATOM 694 C C . ILE A 1 83 ? -1.592 11.570 -0.406 1.00 93.75 83 ILE A C 1
ATOM 696 O O . ILE A 1 83 ? -2.234 12.587 -0.149 1.00 93.75 83 ILE A O 1
ATOM 700 N N . ILE A 1 84 ? -1.671 10.459 0.313 1.00 94.94 84 ILE A N 1
ATOM 701 C CA . ILE A 1 84 ? -2.441 10.332 1.541 1.00 94.94 84 ILE A CA 1
ATOM 702 C C . ILE A 1 84 ? -1.510 10.558 2.727 1.00 94.94 84 ILE A C 1
ATOM 704 O O . ILE A 1 84 ? -0.541 9.822 2.933 1.00 94.94 84 ILE A O 1
ATOM 708 N N . THR A 1 85 ? -1.814 11.593 3.504 1.00 94.38 85 THR A N 1
ATOM 709 C CA . THR A 1 85 ? -1.048 11.996 4.690 1.00 94.38 85 THR A CA 1
ATOM 710 C C . THR A 1 85 ? -1.760 11.648 5.994 1.00 94.38 85 THR A C 1
ATOM 712 O O . THR A 1 85 ? -1.100 11.545 7.026 1.00 94.38 85 THR A O 1
ATOM 715 N N . ASN A 1 86 ? -3.077 11.411 5.956 1.00 93.00 86 ASN A N 1
ATOM 716 C CA . ASN A 1 86 ? -3.855 10.923 7.087 1.00 93.00 86 ASN A CA 1
ATOM 717 C C . ASN A 1 86 ? -4.444 9.533 6.790 1.00 93.00 86 ASN A C 1
ATOM 719 O O . ASN A 1 86 ? -5.011 9.295 5.729 1.00 93.00 86 ASN A O 1
ATOM 723 N N . PHE A 1 87 ? -4.315 8.601 7.736 1.00 91.75 87 PHE A N 1
ATOM 724 C CA . PHE A 1 87 ? -4.809 7.231 7.579 1.00 91.75 87 PHE A CA 1
ATOM 725 C C . PHE A 1 87 ? -6.338 7.166 7.492 1.00 91.75 87 PHE A C 1
ATOM 727 O O . PHE A 1 87 ? -6.873 6.300 6.798 1.00 91.75 87 PHE A O 1
ATOM 734 N N . ASP A 1 88 ? -7.027 8.107 8.139 1.00 91.62 88 ASP A N 1
ATOM 735 C CA . ASP A 1 88 ? -8.490 8.201 8.122 1.00 91.62 88 ASP A CA 1
ATOM 736 C C . ASP A 1 88 ? -9.050 8.583 6.740 1.00 91.62 88 ASP A C 1
ATOM 738 O O . ASP A 1 88 ? -10.223 8.339 6.463 1.00 91.62 88 ASP A O 1
ATOM 742 N N . ASP A 1 89 ? -8.213 9.113 5.841 1.00 91.94 89 ASP A N 1
ATOM 743 C CA . ASP A 1 89 ? -8.605 9.413 4.458 1.00 91.94 89 ASP A CA 1
ATOM 744 C C . ASP A 1 89 ? -8.725 8.138 3.598 1.00 91.94 89 ASP A C 1
ATOM 746 O O . ASP A 1 89 ? -9.194 8.185 2.456 1.00 91.94 89 ASP A O 1
ATOM 750 N N . ILE A 1 90 ? -8.291 6.986 4.124 1.00 91.50 90 ILE A N 1
ATOM 751 C CA . ILE A 1 90 ? -8.399 5.693 3.453 1.00 91.50 90 ILE A CA 1
ATOM 752 C C . ILE A 1 90 ? -9.721 5.040 3.852 1.00 91.50 90 ILE A C 1
ATOM 754 O O . ILE A 1 90 ? -9.917 4.589 4.979 1.00 91.50 90 ILE A O 1
ATOM 758 N N . GLU A 1 91 ? -10.625 4.923 2.885 1.00 91.06 91 GLU A N 1
ATOM 759 C CA . GLU A 1 91 ? -11.895 4.228 3.059 1.00 91.06 91 GLU A CA 1
ATOM 760 C C . GLU A 1 91 ? -11.673 2.724 2.874 1.00 91.06 91 GLU A C 1
ATOM 762 O O . GLU A 1 91 ? -11.143 2.284 1.849 1.00 91.06 91 GLU A O 1
ATOM 767 N N . PHE A 1 92 ? -12.097 1.916 3.845 1.00 88.69 92 PHE A N 1
ATOM 768 C CA . PHE A 1 92 ? -11.978 0.461 3.794 1.00 88.69 92 PHE A CA 1
ATOM 769 C C . PHE A 1 92 ? -13.356 -0.189 3.698 1.00 88.69 92 PHE A C 1
ATOM 771 O O . PHE A 1 92 ? -14.315 0.285 4.295 1.00 88.69 92 PHE A O 1
ATOM 778 N N . LYS A 1 93 ? -13.443 -1.322 2.999 1.00 86.44 93 LYS A N 1
ATOM 779 C CA . LYS A 1 93 ? -14.580 -2.235 3.086 1.00 86.44 93 LYS A CA 1
ATOM 780 C C . LYS A 1 93 ? -14.637 -2.758 4.513 1.00 86.44 93 LYS A C 1
ATOM 782 O O . LYS A 1 93 ? -13.722 -3.466 4.943 1.00 86.44 93 LYS A O 1
ATOM 787 N N . GLU A 1 94 ? -15.681 -2.379 5.236 1.00 68.12 94 GLU A N 1
ATOM 788 C CA . GLU A 1 94 ? -16.050 -3.063 6.467 1.00 68.12 94 GLU A CA 1
ATOM 789 C C . GLU A 1 94 ? -16.510 -4.479 6.109 1.00 68.12 94 GLU A C 1
ATOM 791 O O . GLU A 1 94 ? -17.211 -4.686 5.114 1.00 68.12 94 GLU A O 1
ATOM 796 N N . ASN A 1 95 ? -16.020 -5.451 6.874 1.00 56.88 95 ASN A N 1
ATOM 797 C CA . ASN A 1 95 ? -16.504 -6.827 6.843 1.00 56.88 95 ASN A CA 1
ATOM 798 C C . ASN A 1 95 ? -17.620 -6.972 7.869 1.00 56.88 95 ASN A C 1
ATOM 800 O O . ASN A 1 95 ? -17.404 -6.476 8.998 1.00 56.88 95 ASN A O 1
#

Radius of gyration: 13.35 Å; chains: 1; bounding box: 30×31×33 Å

Sequence (95 aa):
MSVYHQNKENHLKMIYRNNVVIAKDGDRLIVVHSKRTIKPLLPFEITKEVFEQWNRRDSRIDITYTPYKELFDGIGGQRDLIIITNFDDIEFKEN

Organism: NCBI:txid2678564

Foldseek 3Di:
DDPLVVVLVVVVVLQVQAQWEWEDDPQWTWTQHHVWWPPDPPTATEHPVLVVVVVVVGVRYYYDPPHPCSVCVPPDDPDPHHYDYDNVNTDTDDD

Secondary structure (DSSP, 8-state):
--HHHHHHHHHHHHHHH-SEEEEEETTEEEEEEESSEEESPSSEEE-HHHHHHHHHH-S-EEEE-S-HHHHSTTS-S---PPEE-SGGGSEE---

pLDDT: mean 81.31, std 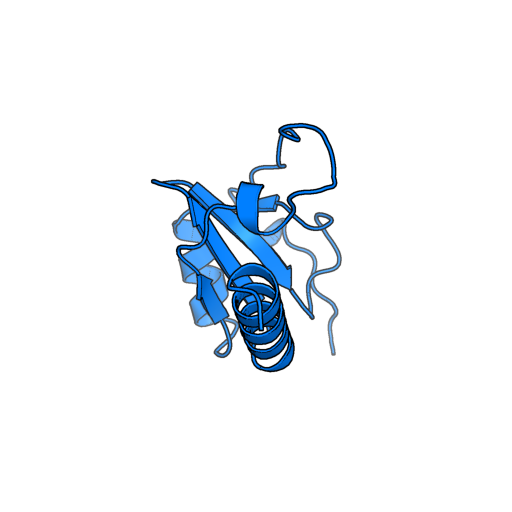13.56, range [43.12, 95.75]